Protein AF-A0A6P0IN31-F1 (afdb_monomer)

Structure (mmCIF, N/CA/C/O backbone):
data_AF-A0A6P0IN31-F1
#
_entry.id   AF-A0A6P0IN31-F1
#
loop_
_atom_site.group_PDB
_atom_site.id
_atom_site.type_symbol
_atom_site.label_atom_id
_atom_site.label_alt_id
_atom_site.label_comp_id
_atom_site.label_asym_id
_atom_site.label_entity_id
_atom_site.label_seq_id
_atom_site.pdbx_PDB_ins_code
_atom_site.Cartn_x
_atom_site.Cartn_y
_atom_site.Cartn_z
_atom_site.occupancy
_atom_site.B_iso_or_equiv
_atom_site.auth_seq_id
_atom_site.auth_comp_id
_atom_site.auth_asym_id
_atom_site.auth_atom_id
_atom_site.pdbx_PDB_model_num
ATOM 1 N N . MET A 1 1 ? -16.509 6.219 17.572 1.00 66.75 1 MET A N 1
ATOM 2 C CA . MET A 1 1 ? -16.740 5.642 16.226 1.00 66.75 1 MET A CA 1
ATOM 3 C C . MET A 1 1 ? -16.117 6.483 15.111 1.00 66.75 1 MET A C 1
ATOM 5 O O . MET A 1 1 ? -15.073 6.090 14.621 1.00 66.75 1 MET A O 1
ATOM 9 N N . ARG A 1 2 ? -16.638 7.673 14.764 1.00 83.75 2 ARG A N 1
ATOM 10 C CA . ARG A 1 2 ? -16.096 8.493 13.652 1.00 83.75 2 ARG A CA 1
ATOM 11 C C . ARG A 1 2 ? -14.621 8.908 13.807 1.00 83.75 2 ARG A C 1
ATOM 13 O O . ARG A 1 2 ? -13.859 8.794 12.858 1.00 83.7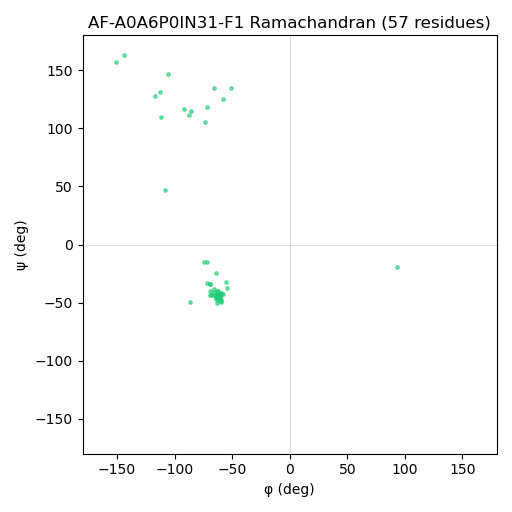5 2 ARG A O 1
ATOM 20 N N . GLN A 1 3 ? -14.220 9.336 15.006 1.00 87.00 3 GLN A N 1
ATOM 21 C CA . GLN A 1 3 ? -12.834 9.751 15.284 1.00 87.00 3 GLN A CA 1
ATOM 22 C C . GLN A 1 3 ? -11.846 8.576 15.269 1.00 87.00 3 GLN A C 1
ATOM 24 O O . GLN A 1 3 ? -10.719 8.727 14.820 1.00 87.00 3 GLN A O 1
ATOM 29 N N . ILE A 1 4 ? -12.289 7.392 15.707 1.00 91.50 4 ILE A N 1
ATOM 30 C CA . ILE A 1 4 ? -11.470 6.171 15.699 1.00 91.50 4 ILE A CA 1
ATOM 31 C C . ILE A 1 4 ? -11.234 5.714 14.256 1.00 91.50 4 ILE A C 1
ATOM 33 O O . ILE A 1 4 ? -10.101 5.420 13.898 1.00 91.50 4 ILE A O 1
ATOM 37 N N . ASN A 1 5 ? -12.266 5.739 13.403 1.00 89.12 5 ASN A N 1
ATOM 38 C CA . ASN A 1 5 ? -12.107 5.437 11.977 1.00 89.12 5 ASN A CA 1
ATOM 39 C C . ASN A 1 5 ? -11.151 6.418 11.293 1.00 89.12 5 ASN A C 1
ATOM 41 O O . ASN A 1 5 ? -10.284 5.991 10.537 1.00 89.12 5 ASN A O 1
ATOM 45 N N . PHE A 1 6 ? -11.279 7.718 11.581 1.00 93.12 6 PHE A N 1
ATOM 46 C CA . PHE A 1 6 ? -10.351 8.719 11.056 1.00 93.12 6 PHE A CA 1
ATOM 47 C C . PHE A 1 6 ? -8.913 8.432 11.496 1.00 93.12 6 PHE A C 1
ATOM 49 O O . PHE A 1 6 ? -8.023 8.381 10.655 1.00 93.12 6 PHE A O 1
ATOM 56 N N . LEU A 1 7 ? -8.698 8.190 12.792 1.00 96.06 7 LEU A N 1
ATOM 57 C CA . LEU A 1 7 ? -7.374 7.911 13.338 1.00 96.06 7 LEU A CA 1
ATOM 58 C C . LEU A 1 7 ? -6.758 6.647 12.726 1.00 96.06 7 LEU A C 1
ATOM 60 O O . LEU A 1 7 ? -5.581 6.659 12.382 1.00 96.06 7 LEU A O 1
ATOM 64 N N . LEU A 1 8 ? -7.546 5.582 12.557 1.00 92.19 8 LEU A N 1
ATOM 65 C CA . LEU A 1 8 ? -7.093 4.331 11.948 1.00 92.19 8 LEU A CA 1
ATOM 66 C C . LEU A 1 8 ? -6.681 4.525 10.490 1.00 92.19 8 LEU A C 1
ATOM 68 O O . LEU A 1 8 ? -5.576 4.136 10.124 1.00 92.19 8 LEU A O 1
ATOM 72 N N . ILE A 1 9 ? -7.534 5.154 9.674 1.00 89.69 9 ILE A N 1
ATOM 73 C CA . ILE A 1 9 ? -7.231 5.425 8.261 1.00 89.69 9 ILE A CA 1
ATOM 74 C C . ILE A 1 9 ? -6.002 6.331 8.156 1.00 89.69 9 ILE A C 1
ATOM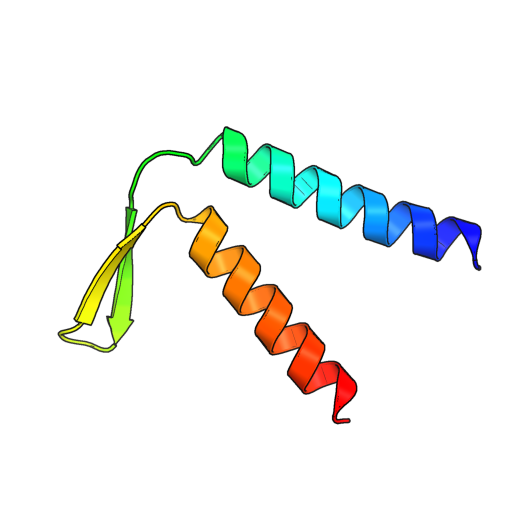 76 O O . ILE A 1 9 ? -5.094 6.048 7.380 1.00 89.69 9 ILE A O 1
ATOM 80 N N . PHE A 1 10 ? -5.937 7.381 8.977 1.00 93.50 10 PHE A N 1
ATOM 81 C CA . PHE A 1 10 ? -4.800 8.293 9.019 1.00 93.50 10 PHE A CA 1
ATOM 82 C C . PHE A 1 10 ? -3.497 7.571 9.380 1.00 93.50 10 PHE A C 1
ATOM 84 O O . PHE A 1 10 ? -2.504 7.731 8.676 1.00 93.50 10 PHE A O 1
ATOM 91 N N . ALA A 1 11 ? -3.496 6.750 10.433 1.00 95.44 11 ALA A N 1
ATOM 92 C CA . ALA A 1 11 ? -2.321 5.990 10.849 1.00 95.44 11 ALA A CA 1
ATOM 93 C C . ALA A 1 11 ? -1.862 5.002 9.764 1.00 95.44 11 ALA A C 1
ATOM 95 O O . ALA A 1 11 ? -0.665 4.895 9.506 1.00 95.44 11 ALA A O 1
ATOM 96 N N . LEU A 1 12 ? -2.803 4.334 9.086 1.00 90.38 12 LEU A N 1
ATOM 97 C CA . LEU A 1 12 ? -2.518 3.447 7.954 1.00 90.38 12 LEU A CA 1
ATOM 98 C C . LEU A 1 12 ? -1.889 4.203 6.778 1.00 90.38 12 LEU A C 1
ATOM 100 O O . LEU A 1 12 ? -0.861 3.778 6.249 1.00 90.38 12 LEU A O 1
ATOM 104 N N . CYS A 1 13 ? -2.465 5.345 6.394 1.00 89.44 13 CYS A N 1
ATOM 105 C CA . CYS A 1 13 ? -1.912 6.199 5.345 1.00 89.44 13 CYS A CA 1
ATOM 106 C C . CYS A 1 13 ? -0.520 6.726 5.717 1.00 89.44 13 CYS A C 1
ATOM 108 O O . CYS A 1 13 ? 0.382 6.708 4.884 1.00 89.44 13 CYS A O 1
ATOM 110 N N . LEU A 1 14 ? -0.323 7.158 6.965 1.00 93.62 14 LEU A N 1
ATOM 111 C CA . LEU A 1 14 ? 0.965 7.652 7.444 1.00 93.62 14 LEU A CA 1
ATOM 112 C C . LEU A 1 14 ? 2.032 6.550 7.417 1.00 93.62 14 LEU A C 1
ATOM 114 O O . LEU A 1 14 ? 3.133 6.780 6.919 1.00 93.62 14 LEU A O 1
ATOM 118 N N . ALA A 1 15 ? 1.698 5.347 7.889 1.00 91.44 15 ALA A N 1
ATOM 119 C CA . ALA A 1 15 ? 2.594 4.196 7.853 1.00 91.44 15 ALA A CA 1
ATOM 120 C C . ALA A 1 15 ? 3.000 3.830 6.417 1.00 91.44 15 ALA A C 1
ATOM 122 O O . ALA A 1 15 ? 4.176 3.584 6.164 1.00 91.44 15 ALA A O 1
ATOM 123 N N . LEU A 1 16 ? 2.058 3.857 5.467 1.00 87.50 16 LEU A N 1
ATOM 124 C CA . LEU A 1 16 ? 2.341 3.6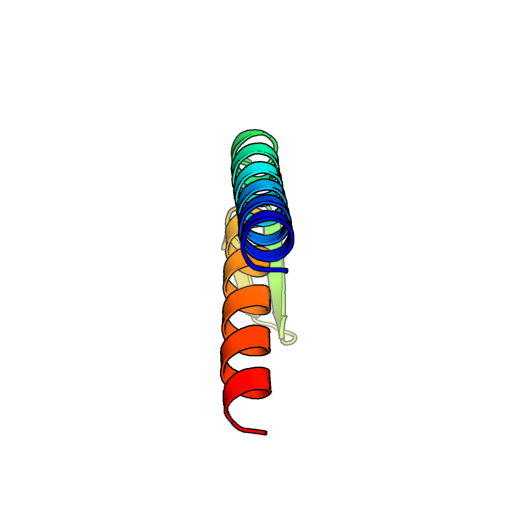26 4.047 1.00 87.50 16 LEU A CA 1
ATOM 125 C C . LEU A 1 16 ? 3.292 4.669 3.453 1.00 87.50 16 LEU A C 1
ATOM 127 O O . LEU A 1 16 ? 4.207 4.310 2.714 1.00 87.50 16 LEU A O 1
ATOM 131 N N . VAL A 1 17 ? 3.090 5.951 3.770 1.00 89.50 17 VAL A N 1
ATOM 132 C CA . VAL A 1 17 ? 3.959 7.033 3.285 1.00 89.50 17 VAL A CA 1
ATOM 133 C C . VAL A 1 17 ? 5.373 6.876 3.841 1.00 89.50 17 VAL A C 1
ATOM 135 O O . VAL A 1 17 ? 6.332 6.921 3.075 1.00 89.50 17 VAL A O 1
ATOM 138 N N . LEU A 1 18 ? 5.509 6.631 5.148 1.00 91.94 18 LEU A N 1
ATOM 139 C CA . LEU A 1 18 ? 6.811 6.401 5.783 1.00 91.94 18 LEU A CA 1
ATOM 140 C C . LEU A 1 18 ? 7.506 5.164 5.206 1.00 91.94 18 LEU A C 1
ATOM 142 O O . LEU A 1 18 ? 8.680 5.226 4.854 1.00 91.94 18 LEU A O 1
ATOM 146 N N . PHE A 1 19 ? 6.764 4.070 5.027 1.00 88.75 19 PHE A N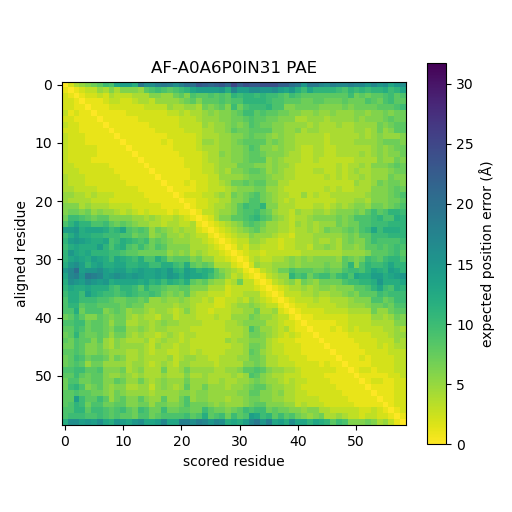 1
ATOM 147 C CA . PHE A 1 19 ? 7.273 2.866 4.382 1.00 88.75 19 PHE A CA 1
ATOM 148 C C . PHE A 1 19 ? 7.774 3.152 2.962 1.00 88.75 19 PHE A C 1
ATOM 150 O O . PHE A 1 19 ? 8.831 2.659 2.570 1.00 88.75 19 PHE A O 1
ATOM 157 N N . GLY A 1 20 ? 7.038 3.959 2.194 1.00 86.50 20 GLY A N 1
ATOM 158 C CA . GLY A 1 20 ? 7.423 4.346 0.841 1.00 86.50 20 GLY A CA 1
ATOM 159 C C . GLY A 1 20 ? 8.677 5.207 0.775 1.00 86.50 20 GLY A C 1
ATOM 160 O O . GLY A 1 20 ? 9.496 5.003 -0.118 1.00 86.50 20 GLY A O 1
ATOM 161 N N . LEU A 1 21 ? 8.850 6.121 1.730 1.00 88.12 21 LEU A N 1
ATOM 162 C CA . LEU A 1 21 ? 10.038 6.969 1.829 1.00 88.12 21 LEU A CA 1
ATOM 163 C C . LEU A 1 21 ? 11.289 6.176 2.233 1.00 88.12 21 LEU A C 1
ATOM 165 O O . LEU A 1 21 ? 12.352 6.390 1.655 1.00 88.12 21 LEU A O 1
ATOM 169 N N . GLU A 1 22 ? 11.157 5.223 3.156 1.00 88.56 22 GLU A N 1
ATOM 170 C CA . GLU A 1 22 ? 12.259 4.334 3.553 1.00 88.56 22 GLU A CA 1
ATOM 171 C C . GLU A 1 22 ? 12.639 3.347 2.436 1.00 88.56 22 GLU A C 1
ATOM 173 O O . GLU A 1 22 ? 13.808 3.021 2.248 1.00 88.56 22 GLU A O 1
ATOM 178 N N . ASN A 1 23 ? 11.664 2.890 1.644 1.00 84.25 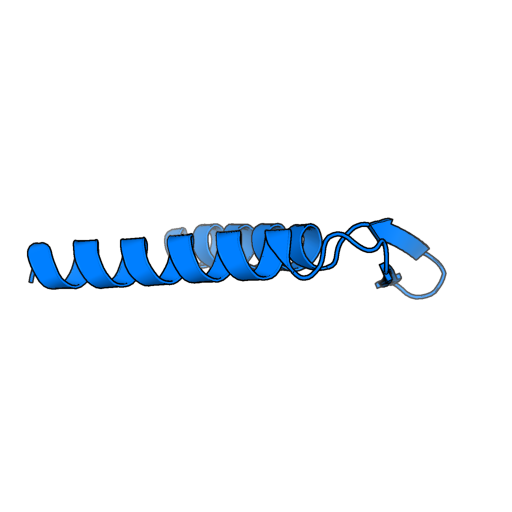23 ASN A N 1
ATOM 179 C CA . ASN A 1 23 ? 11.855 1.849 0.628 1.00 84.25 23 ASN A CA 1
ATOM 180 C C . ASN A 1 23 ? 11.793 2.407 -0.803 1.00 84.25 23 ASN A C 1
ATOM 182 O O . ASN A 1 23 ? 11.137 1.840 -1.681 1.00 84.25 23 ASN A O 1
ATOM 186 N N . THR A 1 24 ? 12.4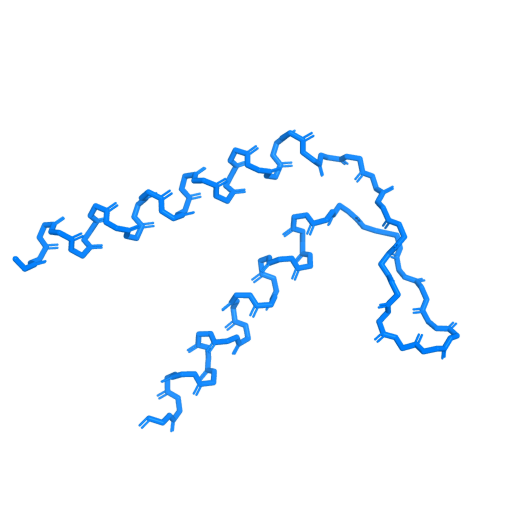97 3.514 -1.051 1.00 82.62 24 THR A N 1
ATOM 187 C CA . THR A 1 24 ? 12.606 4.135 -2.387 1.00 82.62 24 THR A CA 1
ATOM 188 C C . THR A 1 24 ? 13.479 3.342 -3.360 1.00 82.62 24 THR A C 1
ATOM 190 O O . THR A 1 24 ? 13.417 3.566 -4.571 1.00 82.62 24 THR A O 1
ATOM 193 N N . GLN A 1 25 ? 14.279 2.395 -2.863 1.00 86.62 25 GLN A N 1
ATOM 194 C CA . GLN A 1 25 ? 15.101 1.538 -3.709 1.00 86.62 25 GLN A CA 1
ATOM 195 C C . GLN A 1 25 ? 14.233 0.630 -4.586 1.00 86.62 25 GLN A C 1
ATOM 197 O O . GLN A 1 25 ? 13.267 0.011 -4.138 1.00 86.62 25 GLN A O 1
ATOM 202 N N . SER A 1 26 ? 14.594 0.535 -5.865 1.00 82.31 26 SER A N 1
ATOM 203 C CA . SER A 1 26 ? 13.904 -0.329 -6.817 1.00 82.31 26 SER A CA 1
ATOM 204 C C . SER A 1 26 ? 14.223 -1.797 -6.537 1.00 82.31 26 SER A C 1
ATOM 206 O O . SER A 1 26 ? 15.376 -2.213 -6.676 1.00 82.31 26 SER A O 1
ATOM 208 N N . VAL A 1 27 ? 13.200 -2.585 -6.211 1.00 84.31 27 VAL A N 1
ATOM 209 C CA . VAL A 1 27 ? 13.309 -4.031 -5.988 1.00 84.31 27 VAL A CA 1
ATOM 210 C C . VAL A 1 27 ? 12.711 -4.765 -7.191 1.00 84.31 27 VAL A C 1
ATOM 212 O O . VAL A 1 27 ? 11.786 -4.278 -7.844 1.00 84.31 27 VAL A O 1
ATOM 215 N N . SER A 1 28 ? 13.259 -5.930 -7.534 1.00 83.56 28 SER A N 1
ATOM 216 C CA . SER A 1 28 ? 12.674 -6.811 -8.547 1.00 83.56 28 SER A CA 1
ATOM 217 C C . SER A 1 28 ? 11.429 -7.495 -7.982 1.00 83.56 28 SER A C 1
ATOM 219 O O . SER A 1 28 ? 11.534 -8.417 -7.173 1.00 83.56 28 SER A O 1
ATOM 221 N N . ILE A 1 29 ? 10.254 -7.054 -8.418 1.00 83.44 29 ILE A N 1
ATOM 222 C CA . ILE A 1 29 ? 8.969 -7.655 -8.068 1.00 83.44 29 ILE A CA 1
ATOM 223 C C . ILE A 1 29 ? 8.637 -8.695 -9.140 1.00 83.44 29 ILE A C 1
ATOM 225 O O . ILE A 1 29 ? 8.481 -8.361 -10.318 1.00 83.44 29 ILE A O 1
ATOM 229 N N . ARG A 1 30 ? 8.549 -9.969 -8.745 1.00 83.94 30 ARG A N 1
ATOM 230 C CA . ARG A 1 30 ? 8.083 -11.051 -9.623 1.00 83.94 30 ARG A CA 1
ATOM 231 C C . ARG A 1 30 ? 6.560 -11.109 -9.555 1.00 83.94 30 ARG A C 1
ATOM 233 O O . ARG A 1 30 ? 6.017 -11.411 -8.499 1.00 83.94 30 ARG A O 1
ATOM 240 N N . ILE A 1 31 ? 5.897 -10.813 -10.670 1.00 80.81 31 ILE A N 1
ATOM 241 C CA . ILE A 1 31 ? 4.428 -10.819 -10.749 1.00 80.81 31 ILE A CA 1
ATOM 242 C C . ILE A 1 31 ? 3.937 -12.230 -11.088 1.00 80.81 31 ILE A C 1
ATOM 244 O O . ILE A 1 31 ? 3.078 -12.774 -10.407 1.00 80.81 31 ILE A O 1
ATOM 248 N N . ILE A 1 32 ? 4.533 -12.832 -12.116 1.00 83.94 32 ILE A N 1
ATOM 249 C CA . ILE A 1 32 ? 4.337 -14.222 -12.538 1.00 83.94 32 ILE A CA 1
ATOM 250 C C . ILE A 1 32 ? 5.676 -14.768 -13.037 1.00 83.94 32 ILE A C 1
ATOM 252 O O . ILE A 1 32 ? 6.596 -13.991 -13.319 1.00 83.94 32 ILE A O 1
ATOM 256 N N . ASP A 1 33 ? 5.818 -16.088 -13.144 1.00 78.06 33 ASP A N 1
ATOM 257 C CA . ASP A 1 33 ? 7.053 -16.673 -13.667 1.00 78.06 33 ASP A CA 1
ATOM 258 C C . ASP A 1 33 ? 7.353 -16.147 -15.080 1.00 78.06 33 ASP A C 1
ATOM 260 O O . ASP A 1 33 ? 6.516 -16.180 -15.978 1.00 78.06 33 ASP A O 1
ATOM 264 N N . GLY A 1 34 ? 8.554 -15.586 -15.245 1.00 79.06 34 GLY A N 1
ATOM 265 C CA . GLY A 1 34 ? 9.003 -14.925 -16.474 1.00 79.06 34 GLY A CA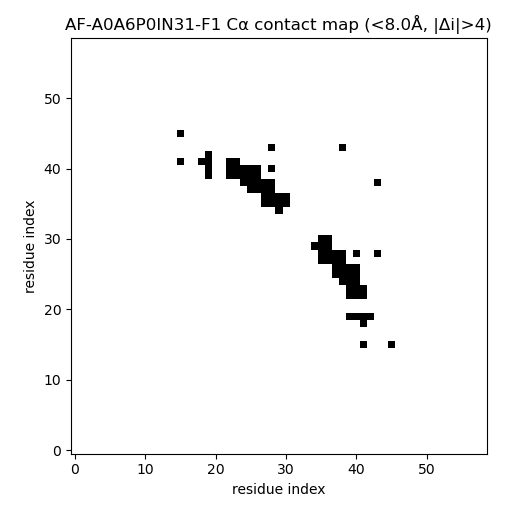 1
ATOM 266 C C . GLY A 1 34 ? 8.781 -13.407 -16.532 1.00 79.06 34 GLY A C 1
ATOM 267 O O . GLY A 1 34 ? 9.490 -12.745 -17.286 1.00 79.06 34 GLY A O 1
ATOM 268 N N . ILE A 1 35 ? 7.895 -12.823 -15.710 1.00 83.38 35 ILE A N 1
ATOM 269 C CA . ILE A 1 35 ? 7.649 -11.368 -15.685 1.00 83.38 35 ILE A CA 1
ATOM 270 C C . ILE A 1 35 ? 8.154 -10.759 -14.375 1.00 83.38 35 ILE A C 1
ATOM 272 O O . ILE A 1 35 ? 7.573 -10.937 -13.300 1.00 83.38 35 ILE A O 1
ATOM 276 N N . GLN A 1 36 ? 9.237 -9.990 -14.488 1.00 84.62 36 GLN A N 1
ATOM 277 C CA . GLN A 1 36 ? 9.808 -9.213 -13.393 1.00 84.62 36 GLN A CA 1
ATOM 278 C C . GLN A 1 36 ? 9.741 -7.727 -13.722 1.00 84.62 36 GLN A C 1
ATOM 280 O O . GLN A 1 36 ? 10.214 -7.291 -14.770 1.00 84.62 36 GLN A O 1
ATOM 285 N N . VAL A 1 37 ? 9.187 -6.949 -12.799 1.00 85.06 37 VAL A N 1
ATOM 286 C CA . VAL A 1 37 ? 9.135 -5.491 -12.897 1.00 85.06 37 VAL A CA 1
ATOM 287 C C . VAL A 1 37 ? 10.024 -4.912 -11.807 1.00 85.06 37 VAL A C 1
ATOM 289 O O . VAL A 1 37 ? 9.945 -5.313 -10.647 1.00 85.06 37 VAL A O 1
ATOM 292 N N . LYS A 1 38 ? 10.894 -3.969 -12.175 1.00 84.88 38 LYS A N 1
ATOM 293 C CA . LYS A 1 38 ? 11.674 -3.204 -11.200 1.00 84.88 38 LYS A CA 1
ATOM 294 C C . LYS A 1 38 ? 10.868 -1.989 -10.773 1.00 84.88 38 LYS A C 1
ATOM 296 O O . LYS A 1 38 ? 10.671 -1.075 -11.567 1.00 84.88 38 LYS A O 1
ATOM 301 N N . ALA A 1 39 ? 10.430 -1.978 -9.523 1.00 85.81 39 ALA A N 1
ATOM 302 C CA . ALA A 1 39 ? 9.767 -0.829 -8.930 1.00 85.81 39 ALA A CA 1
ATOM 303 C C . ALA A 1 39 ? 10.021 -0.801 -7.414 1.00 85.81 39 ALA A C 1
ATOM 305 O O . ALA A 1 39 ? 10.336 -1.836 -6.821 1.00 85.81 39 ALA A O 1
ATOM 306 N N . PRO A 1 40 ? 9.912 0.369 -6.769 1.00 85.69 40 PRO A N 1
ATOM 307 C CA . PRO A 1 40 ? 9.846 0.455 -5.317 1.00 85.69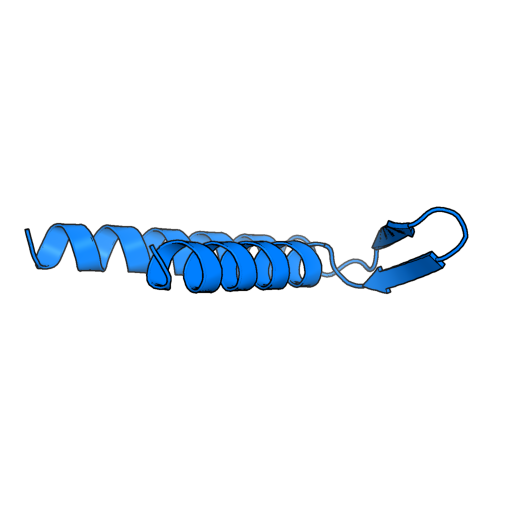 40 PRO A CA 1
ATOM 308 C C . PRO A 1 40 ? 8.781 -0.485 -4.742 1.00 85.69 40 PRO A C 1
ATOM 310 O O . PRO A 1 40 ? 7.646 -0.521 -5.226 1.00 85.69 40 PRO A O 1
ATOM 313 N N . LEU A 1 41 ? 9.128 -1.211 -3.677 1.00 84.38 41 LEU A N 1
ATOM 314 C CA . LEU A 1 41 ? 8.231 -2.158 -2.998 1.00 84.38 41 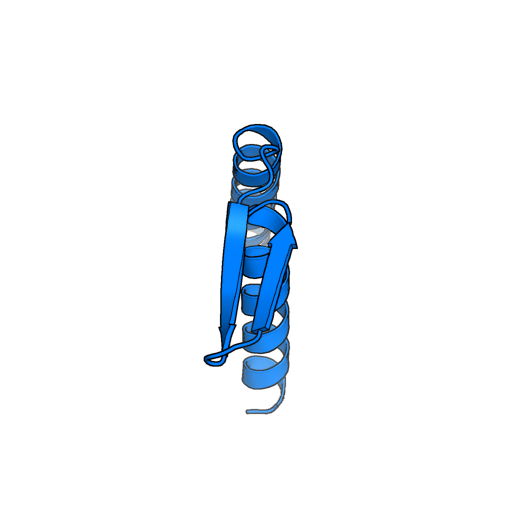LEU A CA 1
ATOM 315 C C . LEU A 1 41 ? 6.913 -1.500 -2.557 1.00 84.38 41 LEU A C 1
ATOM 317 O O . LEU A 1 41 ? 5.848 -2.117 -2.592 1.00 84.38 41 LEU A O 1
ATOM 321 N N . ALA A 1 42 ? 6.982 -0.217 -2.208 1.00 85.44 42 ALA A N 1
ATOM 322 C CA . ALA A 1 42 ? 5.839 0.601 -1.830 1.00 85.44 42 ALA A CA 1
ATOM 323 C C . ALA A 1 42 ? 4.721 0.611 -2.884 1.00 85.44 42 ALA A C 1
ATOM 325 O O . ALA A 1 42 ? 3.545 0.559 -2.535 1.00 85.44 42 ALA A O 1
ATOM 326 N N . ILE A 1 43 ? 5.070 0.610 -4.174 1.00 83.75 43 ILE A N 1
ATOM 327 C CA . ILE A 1 43 ? 4.090 0.641 -5.268 1.00 83.75 43 ILE A CA 1
ATOM 328 C C . ILE A 1 43 ? 3.284 -0.660 -5.303 1.00 83.75 43 ILE A C 1
ATOM 330 O O . ILE A 1 43 ? 2.060 -0.619 -5.426 1.00 83.75 43 ILE A O 1
ATOM 334 N N . ALA A 1 44 ? 3.947 -1.809 -5.138 1.00 85.19 44 ALA A N 1
ATOM 335 C CA . ALA A 1 44 ? 3.277 -3.108 -5.100 1.00 85.19 44 ALA A CA 1
ATOM 336 C C . ALA A 1 44 ? 2.313 -3.224 -3.910 1.00 85.19 44 ALA A C 1
ATOM 338 O O . ALA A 1 44 ? 1.206 -3.743 -4.059 1.00 85.19 44 ALA A O 1
ATOM 339 N N . LEU A 1 45 ? 2.704 -2.705 -2.743 1.00 84.88 45 LEU A N 1
ATOM 340 C CA . LEU A 1 45 ? 1.863 -2.713 -1.544 1.00 84.88 45 LEU A CA 1
ATOM 341 C C . LEU A 1 45 ? 0.649 -1.794 -1.681 1.00 84.88 45 LEU A C 1
ATOM 343 O O . LEU A 1 45 ? -0.459 -2.212 -1.352 1.00 84.88 45 LEU A O 1
ATOM 347 N N . ILE A 1 46 ? 0.830 -0.583 -2.217 1.00 87.00 46 ILE A N 1
ATOM 348 C CA . ILE A 1 46 ? -0.274 0.357 -2.464 1.00 87.00 46 ILE A CA 1
ATOM 349 C C . ILE A 1 46 ? -1.275 -0.245 -3.457 1.00 87.00 46 ILE A C 1
ATOM 351 O O . ILE A 1 46 ? -2.477 -0.225 -3.197 1.00 87.00 46 ILE A O 1
ATOM 355 N N . LEU A 1 47 ? -0.791 -0.835 -4.557 1.00 88.12 47 LEU A N 1
ATOM 356 C CA . LEU A 1 47 ? -1.637 -1.530 -5.533 1.00 88.12 47 LEU A CA 1
ATOM 357 C C . LEU A 1 47 ? -2.394 -2.704 -4.907 1.00 88.12 47 LEU A C 1
ATOM 359 O O . LEU A 1 47 ? -3.592 -2.848 -5.136 1.00 88.12 47 LEU A O 1
ATOM 363 N N . SER A 1 48 ? -1.716 -3.515 -4.092 1.00 88.06 48 SER A N 1
ATOM 364 C CA . SER A 1 48 ? -2.332 -4.667 -3.422 1.00 88.06 48 SER A CA 1
ATOM 365 C C . SER A 1 48 ? -3.410 -4.235 -2.426 1.00 88.06 48 SER A C 1
ATOM 367 O O . SER A 1 48 ? -4.498 -4.807 -2.413 1.00 88.06 48 SER A O 1
ATOM 369 N N . MET A 1 49 ? -3.147 -3.193 -1.629 1.00 88.44 49 MET A N 1
ATOM 370 C CA . MET A 1 49 ? -4.140 -2.620 -0.716 1.00 88.44 49 MET A CA 1
ATOM 371 C C . MET A 1 49 ? -5.338 -2.036 -1.460 1.00 88.44 49 MET A C 1
ATOM 373 O O . MET A 1 49 ? -6.473 -2.266 -1.050 1.00 88.44 49 MET A O 1
ATOM 377 N N . TRP A 1 50 ? -5.104 -1.298 -2.547 1.00 88.94 50 TRP A N 1
ATOM 378 C CA . TRP A 1 50 ? -6.179 -0.727 -3.354 1.00 88.94 50 TRP A CA 1
ATOM 379 C C . TRP A 1 50 ? -7.058 -1.817 -3.974 1.00 88.94 50 TRP A C 1
ATOM 381 O O . TRP A 1 50 ? -8.278 -1.757 -3.845 1.00 88.94 50 TRP A O 1
ATOM 391 N N . LEU A 1 51 ? -6.454 -2.857 -4.561 1.00 92.00 51 LEU A N 1
ATOM 392 C CA . LEU A 1 51 ? -7.186 -4.010 -5.094 1.00 92.00 51 LEU A CA 1
ATOM 393 C C . LEU A 1 51 ? -8.004 -4.712 -4.006 1.00 92.00 51 LEU A C 1
ATOM 395 O O . LEU A 1 51 ? -9.187 -4.973 -4.207 1.00 92.00 51 LEU A O 1
ATOM 399 N N . GLY A 1 52 ? -7.404 -4.968 -2.841 1.00 88.12 52 GLY A N 1
ATOM 400 C CA . GLY A 1 52 ? -8.103 -5.565 -1.704 1.00 88.12 52 GLY A CA 1
ATOM 401 C C . GLY A 1 52 ? -9.291 -4.723 -1.235 1.00 88.12 52 GLY A C 1
ATOM 402 O O . GLY A 1 52 ? -10.361 -5.268 -0.982 1.00 88.12 52 GLY A O 1
ATOM 403 N N . ALA A 1 53 ? -9.138 -3.397 -1.183 1.00 87.88 53 ALA A N 1
ATOM 404 C CA . ALA A 1 53 ? -10.212 -2.479 -0.812 1.00 87.88 53 ALA A CA 1
ATOM 405 C C . ALA A 1 53 ? -11.352 -2.453 -1.844 1.00 87.88 53 ALA A C 1
ATOM 407 O O . ALA A 1 53 ? -12.517 -2.448 -1.456 1.00 87.88 53 ALA A O 1
ATOM 408 N N . VAL A 1 54 ? -11.037 -2.476 -3.146 1.00 92.38 54 VAL A N 1
ATOM 409 C CA . VAL A 1 54 ? -12.047 -2.553 -4.217 1.00 92.38 54 VAL A CA 1
ATOM 410 C C . VAL A 1 54 ? -12.808 -3.876 -4.154 1.00 92.38 54 VAL A C 1
ATOM 412 O O . VAL A 1 54 ? -14.030 -3.881 -4.267 1.00 92.38 54 VAL A O 1
ATOM 415 N N . ILE A 1 55 ? -12.113 -4.995 -3.928 1.00 92.50 55 ILE A N 1
ATOM 416 C CA . ILE A 1 55 ? -12.755 -6.306 -3.766 1.00 92.50 55 ILE A CA 1
ATOM 417 C C . ILE A 1 55 ? -13.647 -6.306 -2.522 1.00 92.50 55 ILE A C 1
ATOM 419 O O . ILE A 1 55 ? -14.793 -6.727 -2.608 1.00 92.50 55 ILE A O 1
ATOM 423 N N . ALA A 1 56 ? -13.159 -5.788 -1.393 1.00 87.94 56 ALA A N 1
ATOM 424 C CA . ALA A 1 56 ? -13.935 -5.685 -0.159 1.00 87.94 56 ALA A CA 1
ATOM 425 C C . ALA A 1 56 ? -15.150 -4.751 -0.277 1.00 87.94 56 ALA A C 1
ATOM 427 O O . ALA A 1 56 ? -16.092 -4.911 0.480 1.00 87.94 56 ALA A O 1
ATOM 428 N N . TRP A 1 57 ? -15.139 -3.784 -1.200 1.00 90.00 57 TRP A N 1
ATOM 429 C CA . TRP A 1 57 ? -16.304 -2.941 -1.489 1.00 90.00 57 TRP A CA 1
ATOM 430 C C . TRP A 1 57 ? -17.403 -3.710 -2.238 1.00 90.00 57 TRP A C 1
ATOM 432 O O . TRP A 1 57 ? -18.583 -3.408 -2.082 1.00 90.00 57 TRP A O 1
ATOM 442 N N . LEU A 1 58 ? -17.030 -4.664 -3.098 1.00 88.94 58 LEU A N 1
ATOM 443 C CA . LEU A 1 58 ? -17.973 -5.412 -3.940 1.00 88.94 58 LEU A CA 1
ATOM 444 C C . LEU A 1 58 ? -18.786 -6.472 -3.175 1.00 88.94 58 LEU A C 1
ATOM 446 O O . LEU A 1 58 ? -19.780 -6.952 -3.722 1.00 88.94 58 LEU A O 1
ATOM 450 N N . PHE A 1 59 ? -18.373 -6.833 -1.957 1.00 72.25 59 PHE A N 1
ATOM 451 C CA . PHE A 1 59 ? -19.038 -7.793 -1.067 1.00 72.25 59 PHE A CA 1
ATOM 452 C C . PHE A 1 59 ? -19.641 -7.085 0.149 1.00 72.25 59 PHE A C 1
ATOM 454 O O . PHE A 1 59 ? -20.720 -7.532 0.596 1.00 72.25 59 PHE A O 1
#

Mean predicted aligned error: 5.62 Å

Sequence (59 aa):
MRQINFLLIFALCLALVLFGLENTQSVSIRIIDGIQVKAPLAIALILSMWLGAVIAWLF

pLDDT: mean 86.82, std 5.03, range [66.75, 96.06]

Solvent-accessible surface area (backbone atoms only — not comparable to full-atom values): 3438 Å² total; per-residue (Å²): 108,74,67,57,53,49,50,51,54,48,52,52,53,50,51,52,51,53,50,32,66,76,36,62,60,69,38,80,44,71,80,50,96,92,43,71,47,77,40,32,58,43,57,59,51,52,51,50,52,52,51,51,51,55,55,61,67,78,107

Secondary structure (DSSP, 8-state):
-HHHHHHHHHHHHHHHHHHHHHT-SEEEEEEETTEEEEEEHHHHHHHHHHHHHHHHHH-

Radius of gyration: 14.37 Å; Cα contacts (8 Å, |Δi|>4): 40; chains: 1; bounding box: 34×26×33 Å

Foldseek 3Di:
DVVVVVVVVVVVVVVLVVLCVVQQAFDFDDPDVPDTDTGGPSVVVVVVVVVVVVVVVVD